Protein AF-A0A1E3KRP3-F1 (afdb_monomer_lite)

Sequence (75 aa):
MKIWLMKTSDVDYDLYQAAVVVARTRQEAEQISRDKLTNDPKVQDYYGSKFEQHWHATEINLDKEGIILADFNAG

Secondary structure (DSSP, 8-state):
-EEEEEEE--TT--S-SEEEEEESSHHHHHHHHIIIIIS-HHHHHHH-TT----EEEEEE-TTSS------S---

Structure (mmCIF, N/CA/C/O backbone):
data_AF-A0A1E3KRP3-F1
#
_entry.id   AF-A0A1E3KRP3-F1
#
loop_
_atom_site.group_PDB
_atom_site.id
_atom_site.type_symbol
_atom_site.label_atom_id
_atom_site.label_alt_id
_atom_site.label_comp_id
_atom_site.label_asym_id
_atom_site.label_entity_id
_atom_site.label_seq_id
_atom_site.pdbx_PDB_ins_code
_atom_site.Cartn_x
_atom_site.Cartn_y
_atom_site.Cartn_z
_atom_site.occupancy
_atom_site.B_iso_or_equiv
_atom_site.auth_seq_id
_atom_site.auth_comp_id
_atom_site.auth_asym_id
_atom_site.auth_atom_id
_atom_site.pdbx_PDB_model_num
ATOM 1 N N . MET A 1 1 ? -2.307 0.104 17.126 1.00 78.50 1 MET A N 1
ATOM 2 C CA . MET A 1 1 ? -1.867 -0.070 15.723 1.00 78.50 1 MET A CA 1
ATOM 3 C C . MET A 1 1 ? -3.112 -0.191 14.874 1.00 78.50 1 MET A C 1
ATOM 5 O O . MET A 1 1 ? -4.099 -0.696 15.392 1.00 78.50 1 MET A O 1
ATOM 9 N N . LYS A 1 2 ? -3.084 0.307 13.641 1.00 87.50 2 LYS A N 1
ATOM 10 C CA . LYS A 1 2 ? -4.212 0.266 12.708 1.00 87.50 2 LYS A CA 1
ATOM 11 C C . LYS A 1 2 ? -3.828 -0.550 11.482 1.00 87.50 2 LYS A C 1
ATOM 13 O O . LYS A 1 2 ? -2.639 -0.702 11.197 1.00 87.50 2 LYS A O 1
ATOM 18 N N . ILE A 1 3 ? -4.830 -1.071 10.790 1.00 88.50 3 ILE A N 1
ATOM 19 C CA . ILE A 1 3 ? -4.650 -1.843 9.566 1.00 88.50 3 ILE A CA 1
ATOM 20 C C . ILE A 1 3 ? -5.122 -0.973 8.408 1.00 88.50 3 ILE A C 1
ATOM 22 O O . ILE A 1 3 ? -6.181 -0.351 8.472 1.00 88.50 3 ILE A O 1
ATOM 26 N N . TRP A 1 4 ? -4.302 -0.897 7.372 1.00 89.81 4 TRP A N 1
ATOM 27 C CA . TRP A 1 4 ? -4.513 -0.038 6.221 1.00 89.81 4 TRP A CA 1
ATOM 28 C C . TRP A 1 4 ? -4.558 -0.897 4.967 1.00 89.81 4 TRP A C 1
ATOM 30 O O . TRP A 1 4 ? -3.630 -1.660 4.702 1.00 89.81 4 TRP A O 1
ATOM 40 N N . LEU A 1 5 ? -5.636 -0.764 4.200 1.00 89.81 5 LEU A N 1
ATOM 41 C CA . LEU A 1 5 ? -5.690 -1.226 2.825 1.00 89.81 5 LEU A CA 1
ATOM 42 C C . LEU A 1 5 ? -5.053 -0.152 1.951 1.00 89.81 5 LEU A C 1
ATOM 44 O O . LEU A 1 5 ? -5.562 0.964 1.833 1.00 89.81 5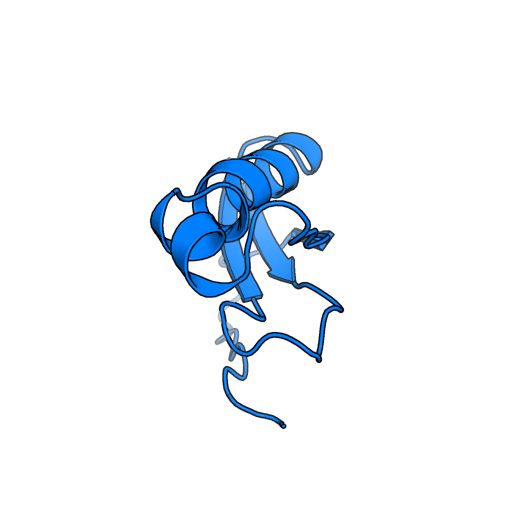 LEU A O 1
ATOM 48 N N . MET A 1 6 ? -3.928 -0.508 1.362 1.00 89.56 6 MET A N 1
ATOM 49 C CA . MET A 1 6 ? -3.155 0.316 0.455 1.00 89.56 6 MET A CA 1
ATOM 50 C C . MET A 1 6 ? -3.584 -0.023 -0.963 1.00 89.56 6 MET A C 1
ATOM 52 O O . MET A 1 6 ? -3.638 -1.202 -1.299 1.00 89.56 6 MET A O 1
ATOM 56 N N . LYS A 1 7 ? -3.902 0.982 -1.778 1.00 88.38 7 LYS A N 1
ATOM 57 C CA . LYS A 1 7 ? -4.190 0.816 -3.210 1.00 88.38 7 LYS A CA 1
ATOM 58 C C . LYS A 1 7 ? -3.423 1.840 -4.032 1.00 88.38 7 LYS A C 1
ATOM 60 O O . LYS A 1 7 ? -3.180 2.942 -3.545 1.00 88.38 7 LYS A O 1
ATOM 65 N N . THR A 1 8 ? -3.099 1.494 -5.264 1.00 81.75 8 THR A N 1
ATOM 66 C CA . THR A 1 8 ? -2.586 2.423 -6.279 1.00 81.75 8 THR A CA 1
ATOM 67 C C . THR A 1 8 ? -3.621 2.591 -7.397 1.00 81.75 8 THR A C 1
ATOM 69 O O . THR A 1 8 ? -4.461 1.715 -7.608 1.00 81.75 8 THR A O 1
ATOM 72 N N . SER A 1 9 ? -3.592 3.732 -8.085 1.00 74.19 9 SER A N 1
ATOM 73 C CA . SER A 1 9 ? -4.327 3.960 -9.337 1.00 74.19 9 SER A CA 1
ATOM 74 C C . SER A 1 9 ? -3.485 3.688 -10.589 1.00 74.19 9 SER A C 1
ATOM 76 O O . SER A 1 9 ? -3.962 3.920 -11.696 1.00 74.19 9 SER A O 1
ATOM 78 N N . ASP A 1 10 ? -2.241 3.243 -10.425 1.00 71.94 10 ASP A N 1
ATOM 79 C CA . ASP A 1 10 ? -1.266 3.083 -11.501 1.00 71.94 10 ASP A CA 1
ATOM 80 C C . ASP A 1 10 ? -1.519 1.749 -12.219 1.00 71.94 10 ASP A C 1
ATOM 82 O O . ASP A 1 10 ? -0.928 0.719 -11.907 1.00 71.94 10 ASP A O 1
ATOM 86 N N . VAL A 1 11 ? -2.474 1.781 -13.153 1.00 59.22 11 VAL A N 1
ATOM 87 C CA . VAL A 1 11 ? -2.984 0.614 -13.902 1.00 59.22 11 VAL A CA 1
ATOM 88 C C . VAL A 1 11 ? -1.962 0.050 -14.891 1.00 59.22 11 VAL A C 1
ATOM 90 O O . VAL A 1 11 ? -2.060 -1.104 -15.288 1.00 59.22 11 VAL A O 1
ATOM 93 N N . ASP A 1 12 ? -0.972 0.856 -15.276 1.00 58.69 12 ASP A N 1
ATOM 94 C CA . ASP A 1 12 ? -0.007 0.507 -16.324 1.00 58.69 12 ASP A CA 1
ATOM 95 C C . ASP A 1 12 ? 1.066 -0.493 -15.852 1.00 58.69 12 ASP A C 1
ATOM 97 O O . ASP A 1 12 ? 1.870 -0.970 -16.656 1.00 58.69 12 ASP A O 1
ATOM 101 N N . TYR A 1 13 ? 1.095 -0.823 -14.555 1.00 58.69 13 TYR A N 1
ATOM 102 C CA . TYR A 1 13 ? 2.150 -1.630 -13.954 1.00 58.69 13 TYR A CA 1
ATOM 103 C C . TYR A 1 13 ? 1.591 -2.785 -13.116 1.00 58.69 13 TYR A C 1
ATOM 105 O O . TYR A 1 13 ? 1.082 -2.603 -12.012 1.00 58.69 13 TYR A O 1
ATOM 113 N N . ASP A 1 14 ? 1.767 -4.000 -13.630 1.00 56.19 14 ASP A N 1
ATOM 114 C CA . ASP A 1 14 ? 1.242 -5.266 -13.095 1.00 56.19 14 ASP A CA 1
ATOM 115 C C . ASP A 1 14 ? 1.980 -5.789 -11.832 1.00 56.19 14 ASP A C 1
ATOM 117 O O . ASP A 1 14 ? 2.164 -6.986 -11.631 1.00 56.19 14 ASP A O 1
ATOM 121 N N . LEU A 1 15 ? 2.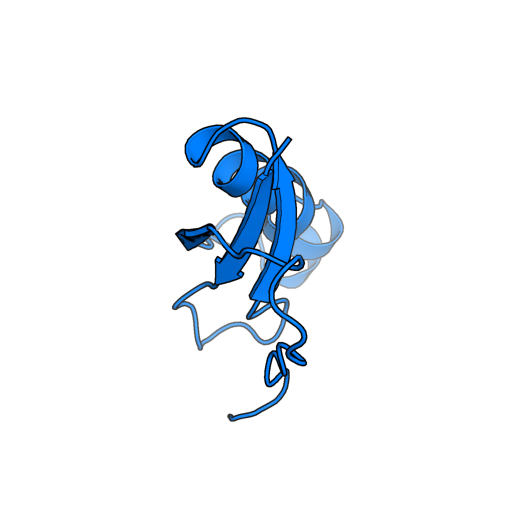499 -4.889 -10.988 1.00 66.38 15 LEU A N 1
ATOM 122 C CA . LEU A 1 15 ? 3.312 -5.239 -9.812 1.00 66.38 15 LEU A CA 1
ATOM 123 C C . LEU A 1 15 ? 2.454 -5.544 -8.586 1.00 66.38 15 LEU A C 1
ATOM 125 O O . LEU A 1 15 ? 2.397 -6.668 -8.094 1.00 66.38 15 LEU A O 1
ATOM 129 N N . TYR A 1 16 ? 1.839 -4.489 -8.053 1.00 70.75 16 TYR A N 1
ATOM 130 C CA . TYR A 1 16 ? 1.112 -4.503 -6.793 1.00 70.75 16 TYR A CA 1
ATOM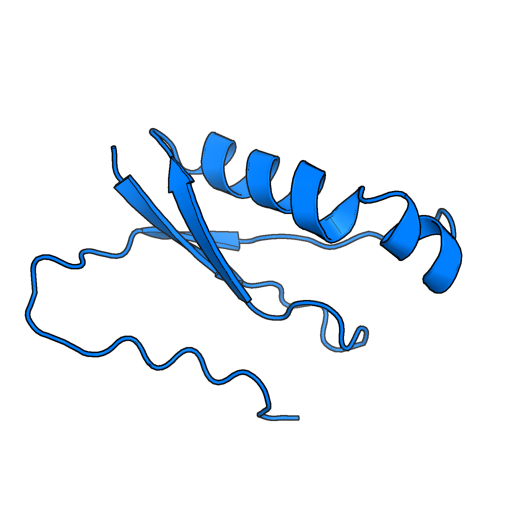 131 C C . TYR A 1 16 ? 0.002 -3.461 -6.869 1.00 70.75 16 TYR A C 1
ATOM 133 O O . TYR A 1 16 ? 0.252 -2.274 -6.683 1.00 70.75 16 TYR A O 1
ATOM 141 N N . GLN A 1 17 ? -1.230 -3.899 -7.116 1.00 77.19 17 GLN A N 1
ATOM 142 C CA . GLN A 1 17 ? -2.396 -3.008 -7.135 1.00 77.19 17 GLN A CA 1
ATOM 143 C C . GLN A 1 17 ? -2.876 -2.652 -5.720 1.00 77.19 17 GLN A C 1
ATOM 145 O O . GLN A 1 17 ? -3.470 -1.593 -5.491 1.00 77.19 17 GLN A O 1
ATOM 150 N N . ALA A 1 18 ? -2.610 -3.537 -4.752 1.00 82.94 18 ALA A N 1
ATOM 151 C CA . ALA A 1 18 ? -2.997 -3.358 -3.365 1.00 82.94 18 ALA A CA 1
ATOM 152 C C . ALA A 1 18 ? -2.056 -4.068 -2.378 1.00 82.94 18 ALA A C 1
ATOM 154 O O . ALA A 1 18 ? -1.392 -5.045 -2.720 1.00 82.94 18 ALA A O 1
ATOM 155 N N . ALA A 1 19 ? -2.043 -3.604 -1.128 1.00 84.38 19 ALA A N 1
ATOM 156 C CA . ALA A 1 19 ? -1.346 -4.243 -0.014 1.00 84.38 19 ALA A CA 1
ATOM 157 C C . ALA A 1 19 ? -2.083 -4.008 1.313 1.00 84.38 19 ALA A C 1
ATOM 159 O O . ALA A 1 19 ? -2.855 -3.061 1.449 1.00 84.38 19 ALA A O 1
ATOM 160 N N . VAL A 1 20 ? -1.829 -4.852 2.314 1.00 88.56 20 VAL A N 1
ATOM 161 C CA . VAL A 1 20 ? -2.313 -4.640 3.687 1.00 88.56 20 VAL A CA 1
ATOM 162 C C . VAL A 1 20 ? -1.129 -4.278 4.573 1.00 88.56 20 VAL A C 1
ATOM 164 O O . VAL A 1 20 ? -0.175 -5.046 4.681 1.00 88.56 20 VAL A O 1
ATOM 167 N N . VAL A 1 21 ? -1.189 -3.111 5.214 1.00 87.69 21 VAL A N 1
ATOM 168 C CA . VAL A 1 21 ? -0.096 -2.569 6.030 1.00 87.69 21 VAL A CA 1
ATOM 169 C C . VAL A 1 21 ? -0.577 -2.283 7.446 1.00 87.69 21 VAL A C 1
ATOM 171 O O . VAL A 1 21 ? -1.623 -1.674 7.658 1.00 87.69 21 VAL A O 1
ATOM 174 N N . VAL A 1 22 ? 0.210 -2.698 8.439 1.00 89.00 22 VAL A N 1
ATOM 175 C CA . VAL A 1 22 ? -0.018 -2.364 9.849 1.00 89.00 22 VAL A CA 1
ATOM 176 C C . VAL A 1 22 ? 0.836 -1.148 10.203 1.00 89.00 22 VAL A C 1
ATOM 178 O O . VAL A 1 22 ? 2.060 -1.230 10.185 1.00 89.00 22 VAL A O 1
ATOM 181 N N . ALA A 1 23 ? 0.200 -0.026 10.538 1.00 91.00 23 ALA A N 1
ATOM 182 C CA . ALA A 1 23 ? 0.885 1.225 10.877 1.00 91.00 23 ALA A CA 1
ATOM 183 C C . ALA A 1 23 ? 0.087 2.044 11.902 1.00 91.00 23 ALA A C 1
ATOM 185 O O . ALA A 1 23 ? -1.111 1.825 12.111 1.00 91.00 23 ALA A O 1
ATOM 186 N N . ARG A 1 24 ? 0.731 2.996 12.581 1.00 92.12 24 ARG A N 1
ATOM 187 C CA . ARG A 1 24 ? 0.074 3.886 13.553 1.00 92.12 24 ARG A CA 1
ATOM 188 C C . ARG A 1 24 ? -0.716 4.987 12.857 1.00 92.12 24 ARG A C 1
ATOM 190 O O . ARG A 1 24 ? -1.783 5.353 13.348 1.00 92.12 24 ARG A O 1
ATOM 197 N N . THR A 1 25 ? -0.212 5.496 11.734 1.00 93.50 25 THR A N 1
ATOM 198 C CA . THR A 1 25 ? -0.827 6.596 10.981 1.00 93.50 25 THR A CA 1
ATOM 199 C C . THR A 1 25 ? -0.971 6.267 9.498 1.00 93.50 25 THR A C 1
ATOM 201 O O . THR A 1 25 ? -0.333 5.353 8.977 1.00 93.50 25 THR A O 1
ATOM 204 N N . ARG A 1 26 ? -1.804 7.060 8.815 1.00 92.81 26 ARG A N 1
ATOM 205 C CA . ARG A 1 26 ? -1.997 6.993 7.365 1.00 92.81 26 ARG A CA 1
ATOM 206 C C . ARG A 1 26 ? -0.683 7.232 6.616 1.00 92.81 26 ARG A C 1
ATOM 208 O O . ARG A 1 26 ? -0.327 6.450 5.744 1.00 92.81 26 ARG A O 1
ATOM 215 N N . GLN A 1 27 ? 0.039 8.295 6.983 1.00 94.31 27 GLN A N 1
ATOM 216 C CA . GLN A 1 27 ? 1.298 8.664 6.331 1.00 94.31 27 GLN A CA 1
ATOM 217 C C . GLN A 1 27 ? 2.363 7.575 6.492 1.00 94.31 27 GLN A C 1
ATOM 219 O O . GLN A 1 27 ? 3.119 7.311 5.564 1.00 94.31 27 GLN A O 1
ATOM 224 N N . GLU A 1 28 ? 2.410 6.923 7.656 1.00 93.25 28 GLU A N 1
ATOM 225 C CA . GLU A 1 28 ? 3.330 5.812 7.901 1.00 93.25 28 GLU A CA 1
ATOM 226 C C . GLU A 1 28 ? 3.000 4.606 7.007 1.00 93.25 28 GLU A C 1
ATOM 228 O O . GLU A 1 28 ? 3.908 4.028 6.416 1.00 93.25 28 GLU A O 1
ATOM 233 N N . ALA A 1 29 ? 1.718 4.264 6.832 1.00 90.81 29 ALA A N 1
ATOM 234 C CA . ALA A 1 29 ? 1.301 3.179 5.940 1.00 90.81 29 ALA A CA 1
ATOM 235 C C . ALA A 1 29 ? 1.656 3.448 4.463 1.00 90.81 29 ALA A C 1
ATOM 237 O O . ALA A 1 29 ? 2.172 2.567 3.769 1.00 90.81 29 ALA A O 1
ATOM 238 N N . GLU A 1 30 ? 1.420 4.677 3.992 1.00 90.75 30 GLU A N 1
ATOM 239 C CA . GLU A 1 30 ? 1.795 5.120 2.642 1.00 90.75 30 GLU A CA 1
ATOM 240 C C . GLU A 1 30 ? 3.318 5.077 2.444 1.00 90.75 30 GLU A C 1
ATOM 242 O O . GLU A 1 30 ? 3.792 4.593 1.416 1.00 90.75 30 GLU A O 1
ATOM 247 N N . GLN A 1 31 ? 4.095 5.509 3.443 1.00 91.25 31 GLN A N 1
ATOM 248 C CA . GLN A 1 31 ? 5.555 5.484 3.374 1.00 91.25 31 GLN A CA 1
ATOM 249 C C . GLN A 1 31 ? 6.118 4.059 3.361 1.00 91.25 31 GLN A C 1
ATOM 251 O O . GLN A 1 31 ? 6.976 3.760 2.536 1.00 91.25 31 GLN A O 1
ATOM 256 N N . ILE A 1 32 ? 5.600 3.161 4.207 1.00 90.75 32 ILE A N 1
ATOM 257 C CA . ILE A 1 32 ? 5.990 1.742 4.204 1.00 90.75 32 ILE A CA 1
ATOM 258 C C . ILE A 1 32 ? 5.739 1.119 2.828 1.00 90.75 32 ILE A C 1
ATOM 260 O O . ILE A 1 32 ? 6.601 0.409 2.315 1.00 90.75 32 ILE A O 1
ATOM 264 N N . SER A 1 33 ? 4.581 1.398 2.224 1.00 89.19 33 SER A N 1
ATOM 265 C CA . SER A 1 33 ? 4.224 0.858 0.906 1.00 89.19 33 SER A CA 1
ATOM 266 C C . SER A 1 33 ? 5.185 1.350 -0.172 1.00 89.19 33 SER A C 1
ATOM 268 O O . SER A 1 33 ? 5.719 0.546 -0.929 1.00 89.19 33 SER A O 1
ATOM 270 N N . ARG A 1 34 ? 5.500 2.650 -0.177 1.00 86.81 34 ARG A N 1
ATOM 271 C CA . ARG A 1 34 ? 6.498 3.230 -1.083 1.00 86.81 34 ARG A CA 1
ATOM 272 C C . ARG A 1 34 ? 7.870 2.572 -0.914 1.00 86.81 34 ARG A C 1
ATOM 274 O O . ARG A 1 34 ? 8.460 2.124 -1.889 1.00 86.81 34 ARG A O 1
ATOM 281 N N . ASP A 1 35 ? 8.363 2.470 0.317 1.00 86.56 35 ASP A N 1
ATOM 282 C CA . ASP A 1 35 ? 9.723 1.990 0.585 1.00 86.56 35 ASP A CA 1
ATOM 283 C C . ASP A 1 35 ? 9.894 0.488 0.338 1.00 86.56 35 ASP A C 1
ATOM 285 O O . ASP A 1 35 ? 10.993 0.040 0.019 1.00 86.56 35 ASP A O 1
ATOM 289 N N . LYS A 1 36 ? 8.826 -0.299 0.509 1.00 84.56 36 LYS A N 1
ATOM 290 C CA . LYS A 1 36 ? 8.870 -1.762 0.381 1.00 84.56 36 LYS A CA 1
ATOM 291 C C . LYS A 1 36 ? 8.388 -2.292 -0.961 1.00 84.56 36 LYS A C 1
ATOM 293 O O . LYS A 1 36 ? 8.821 -3.372 -1.337 1.00 84.56 36 LYS A O 1
ATOM 298 N N . LEU A 1 37 ? 7.479 -1.589 -1.634 1.00 82.62 37 LEU A N 1
ATOM 299 C CA . LEU A 1 37 ? 6.825 -2.077 -2.852 1.00 82.62 37 LEU A CA 1
ATOM 300 C C . LEU A 1 37 ? 7.216 -1.271 -4.093 1.00 82.62 37 LEU A C 1
ATOM 302 O O . LEU A 1 37 ? 7.184 -1.818 -5.186 1.00 82.62 37 LEU A O 1
ATOM 306 N N . THR A 1 38 ? 7.601 -0.001 -3.937 1.00 80.50 38 THR A N 1
ATOM 307 C CA . THR A 1 38 ? 7.962 0.882 -5.062 1.00 80.50 38 THR A CA 1
ATOM 308 C C . THR A 1 38 ? 9.475 1.087 -5.167 1.00 80.50 38 THR A C 1
ATOM 310 O O . THR A 1 38 ? 10.035 0.950 -6.246 1.00 80.50 38 THR A O 1
ATOM 313 N N . ASN A 1 39 ? 10.156 1.349 -4.048 1.00 80.25 39 ASN A N 1
ATOM 314 C CA . ASN A 1 39 ? 11.606 1.587 -3.995 1.00 80.25 39 ASN A CA 1
ATOM 315 C C . ASN A 1 39 ? 12.437 0.301 -3.809 1.00 80.25 39 ASN A C 1
ATOM 317 O O . ASN A 1 39 ? 13.612 0.375 -3.445 1.00 80.25 39 ASN A O 1
ATOM 321 N N . ASP A 1 40 ? 11.847 -0.883 -4.008 1.00 80.69 40 ASP A N 1
ATOM 322 C CA . ASP A 1 40 ? 12.615 -2.129 -3.985 1.00 80.69 40 ASP A CA 1
ATOM 323 C C . ASP A 1 40 ? 13.599 -2.136 -5.174 1.00 80.69 40 ASP A C 1
ATOM 325 O O . ASP A 1 40 ? 13.175 -1.896 -6.309 1.00 80.69 40 ASP A O 1
ATOM 329 N N . PRO A 1 41 ? 14.898 -2.426 -4.963 1.00 81.25 41 PRO A N 1
ATOM 330 C CA . PRO A 1 41 ? 15.876 -2.489 -6.047 1.00 81.25 41 PRO A CA 1
ATOM 331 C C . PRO A 1 41 ? 15.443 -3.379 -7.219 1.00 81.25 41 PRO A C 1
ATOM 333 O O . PRO A 1 41 ? 15.706 -3.041 -8.366 1.00 81.25 41 PRO A O 1
ATOM 336 N N . LYS A 1 42 ? 14.713 -4.472 -6.964 1.00 80.00 42 LYS A N 1
ATOM 337 C CA . LYS A 1 42 ? 14.199 -5.364 -8.014 1.00 80.00 42 LYS A CA 1
ATOM 338 C C . LYS A 1 42 ? 13.134 -4.698 -8.882 1.00 80.00 42 LYS A C 1
ATOM 340 O O . LYS A 1 42 ? 13.061 -4.974 -10.076 1.00 80.00 42 LYS A O 1
ATOM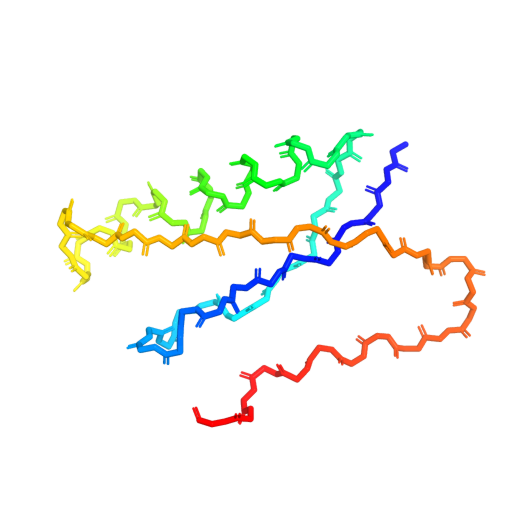 345 N N . VAL A 1 43 ? 12.304 -3.841 -8.286 1.00 76.31 43 VAL A N 1
ATOM 346 C CA . VAL A 1 43 ? 11.298 -3.052 -9.010 1.00 76.31 43 VAL A CA 1
ATOM 347 C C . VAL A 1 43 ? 11.996 -2.018 -9.883 1.00 76.31 43 VAL A C 1
ATOM 349 O O . VAL A 1 43 ? 11.687 -1.903 -11.068 1.00 76.31 43 VAL A O 1
ATOM 352 N N . GLN A 1 44 ? 13.002 -1.337 -9.333 1.00 77.94 44 GLN A N 1
ATOM 353 C CA . GLN A 1 44 ? 13.818 -0.390 -10.087 1.00 77.94 44 GLN A CA 1
ATOM 354 C C . GLN A 1 44 ? 14.587 -1.061 -11.238 1.00 77.94 44 GLN A C 1
ATOM 356 O O . GLN A 1 44 ? 14.675 -0.483 -12.321 1.00 77.94 44 GLN A O 1
ATOM 361 N N . ASP A 1 45 ? 15.110 -2.272 -11.039 1.00 82.31 45 ASP A N 1
ATOM 362 C CA . ASP A 1 45 ? 15.807 -3.037 -12.079 1.00 82.31 45 ASP A CA 1
ATOM 363 C C . ASP A 1 45 ? 14.869 -3.446 -13.228 1.00 82.31 45 ASP A C 1
ATOM 365 O O . ASP A 1 45 ? 15.292 -3.486 -14.383 1.00 82.31 45 ASP A O 1
ATOM 369 N N . TYR A 1 46 ? 13.595 -3.729 -12.931 1.00 80.69 46 TYR A N 1
ATOM 370 C CA . TYR A 1 46 ? 12.613 -4.161 -13.930 1.00 80.69 46 TYR A CA 1
ATOM 371 C C . TYR A 1 46 ? 11.961 -2.989 -14.684 1.00 80.69 46 TYR A C 1
ATOM 373 O O . TYR A 1 46 ? 11.836 -3.041 -15.906 1.00 80.69 46 TYR A O 1
ATOM 381 N N . TYR A 1 47 ? 11.551 -1.928 -13.979 1.00 78.25 47 TYR A N 1
ATOM 382 C CA . TYR A 1 47 ? 10.789 -0.802 -14.551 1.00 78.25 47 TYR A CA 1
ATOM 383 C C . TYR A 1 47 ? 11.633 0.456 -14.808 1.00 78.25 47 TYR A C 1
ATOM 385 O O . TYR A 1 47 ? 11.185 1.394 -15.471 1.00 78.25 47 TYR A O 1
ATOM 393 N N . GLY A 1 48 ? 12.875 0.481 -14.326 1.00 78.56 48 GLY A N 1
ATOM 394 C CA . GLY A 1 48 ? 13.787 1.609 -14.458 1.00 78.56 48 GLY A CA 1
ATOM 395 C C . GLY A 1 48 ? 13.610 2.680 -13.379 1.00 78.56 48 GLY A C 1
ATOM 396 O O . GLY A 1 48 ? 12.670 2.700 -12.590 1.00 78.56 48 GLY A O 1
ATOM 397 N N . SER A 1 49 ? 14.539 3.638 -13.362 1.00 71.94 49 SER A N 1
ATOM 398 C CA . SER A 1 49 ? 14.652 4.660 -12.311 1.00 71.94 49 SER A CA 1
ATOM 399 C C . SER A 1 49 ? 13.575 5.754 -12.331 1.00 71.94 49 SER A C 1
ATOM 401 O O . SER A 1 49 ? 13.657 6.685 -11.537 1.00 71.94 49 SER A O 1
ATOM 403 N N . LYS A 1 50 ? 12.631 5.713 -13.279 1.00 69.62 50 LYS A N 1
ATOM 404 C CA . LYS A 1 50 ? 11.514 6.671 -13.388 1.00 69.62 50 LYS A CA 1
ATOM 405 C C . LYS A 1 50 ? 10.175 6.066 -12.962 1.00 69.62 50 LYS A C 1
ATOM 407 O O . LYS A 1 50 ? 9.137 6.671 -13.203 1.00 69.62 50 LYS A O 1
ATOM 412 N N . PHE A 1 51 ? 10.201 4.869 -12.385 1.00 74.81 51 PHE A N 1
ATOM 413 C CA . PHE A 1 51 ? 9.008 4.227 -11.868 1.00 74.81 51 PHE A CA 1
ATOM 414 C C . PHE A 1 51 ? 8.524 4.970 -10.619 1.00 74.81 51 PHE A C 1
ATOM 416 O O . PHE A 1 51 ? 9.145 4.901 -9.559 1.00 74.81 51 PHE A O 1
ATOM 423 N N . GLU A 1 52 ? 7.428 5.708 -10.763 1.00 77.31 52 GLU A N 1
ATOM 424 C CA . GLU A 1 52 ? 6.718 6.332 -9.652 1.00 77.31 52 GLU A CA 1
ATOM 425 C C . GLU A 1 52 ? 5.387 5.615 -9.464 1.00 77.31 52 GLU A C 1
ATOM 427 O O . GLU A 1 52 ? 4.646 5.404 -10.421 1.00 77.31 52 GLU A O 1
ATOM 432 N N . GLN A 1 53 ? 5.100 5.237 -8.220 1.00 79.19 53 GLN A N 1
ATOM 433 C CA . GLN A 1 53 ? 3.834 4.630 -7.841 1.00 79.19 53 GLN A CA 1
ATOM 434 C C . GLN A 1 53 ? 3.266 5.361 -6.628 1.00 79.19 53 GLN A C 1
ATOM 436 O O . GLN A 1 53 ? 3.962 5.593 -5.627 1.00 79.19 53 GLN A O 1
ATOM 441 N N . HIS A 1 54 ? 1.990 5.721 -6.704 1.00 84.94 54 HIS A N 1
ATOM 442 C CA . HIS A 1 54 ? 1.308 6.466 -5.656 1.00 84.94 54 HIS A CA 1
ATOM 443 C C . HIS A 1 54 ? 0.364 5.562 -4.865 1.00 84.94 54 HIS A C 1
ATOM 445 O O . HIS A 1 54 ? -0.625 5.040 -5.373 1.00 84.94 54 HIS A O 1
ATOM 451 N N . TRP A 1 55 ? 0.672 5.398 -3.579 1.00 87.25 55 TRP A N 1
ATOM 452 C CA . TRP A 1 55 ? -0.121 4.596 -2.656 1.00 87.25 55 TRP A CA 1
ATOM 453 C C . TRP A 1 55 ? -1.130 5.449 -1.892 1.00 87.25 55 TRP A C 1
ATOM 455 O O . TRP A 1 55 ? -0.794 6.497 -1.339 1.00 87.25 55 TRP A O 1
ATOM 465 N N . HIS A 1 56 ? -2.357 4.948 -1.793 1.00 89.88 56 HIS A N 1
ATOM 466 C CA . HIS A 1 56 ? -3.454 5.549 -1.050 1.00 89.88 56 HIS A CA 1
ATOM 467 C C . HIS A 1 56 ? -3.903 4.6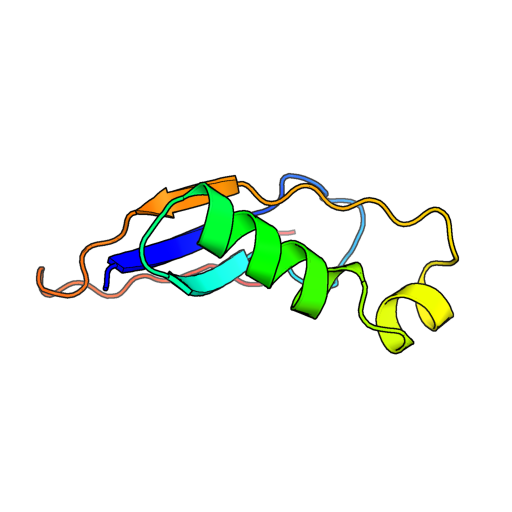20 0.074 1.00 89.88 56 HIS A C 1
ATOM 469 O O . HIS A 1 56 ? -4.317 3.485 -0.167 1.00 89.88 56 HIS A O 1
ATOM 475 N N . ALA A 1 57 ? -3.829 5.112 1.308 1.00 88.88 57 ALA A N 1
ATOM 476 C CA . ALA A 1 57 ? -4.211 4.362 2.497 1.00 88.88 57 ALA A CA 1
ATOM 477 C C . ALA A 1 57 ? -5.695 4.545 2.845 1.00 88.88 57 ALA A C 1
ATOM 479 O O . ALA A 1 57 ? -6.167 5.66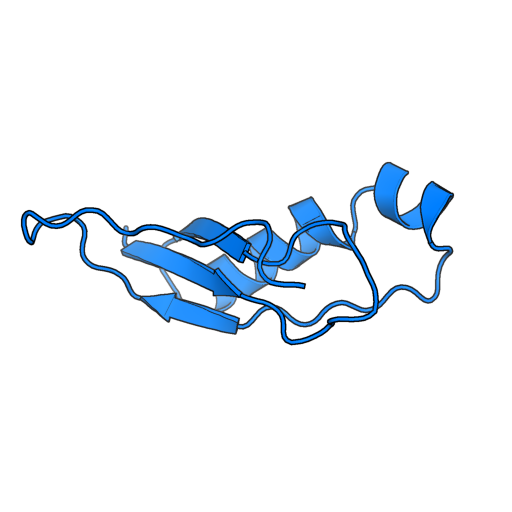6 3.051 1.00 88.88 57 ALA A O 1
ATOM 480 N N . THR A 1 58 ? -6.403 3.428 3.006 1.00 90.19 58 THR A N 1
ATOM 481 C CA . THR A 1 58 ? -7.750 3.362 3.589 1.00 90.19 58 THR A CA 1
ATOM 482 C C . THR A 1 58 ? -7.693 2.562 4.883 1.00 90.19 58 THR A C 1
ATOM 484 O O . THR A 1 58 ? -7.263 1.412 4.876 1.00 90.19 58 THR A O 1
ATOM 487 N N . GLU A 1 59 ? -8.104 3.154 6.004 1.00 89.62 59 GLU A N 1
ATOM 488 C CA . GLU A 1 59 ? -8.171 2.431 7.278 1.00 89.62 59 GLU A CA 1
ATOM 489 C C . GLU A 1 59 ? -9.239 1.336 7.191 1.00 89.62 59 GLU A C 1
ATOM 491 O O . GLU A 1 59 ? -10.379 1.602 6.806 1.00 89.62 59 GLU A O 1
ATOM 496 N N . ILE A 1 60 ? -8.872 0.110 7.553 1.00 86.06 60 ILE A N 1
ATOM 497 C CA . ILE A 1 60 ? -9.779 -1.035 7.601 1.00 86.06 60 ILE A CA 1
ATOM 498 C C . ILE A 1 60 ? -9.835 -1.588 9.022 1.00 86.06 60 ILE A C 1
ATOM 500 O O . ILE A 1 60 ? -8.832 -1.640 9.735 1.00 86.06 60 ILE A O 1
ATOM 504 N N . ASN A 1 61 ? -11.030 -2.000 9.438 1.00 80.56 61 ASN A N 1
ATOM 505 C CA . ASN A 1 61 ? -11.250 -2.628 10.732 1.00 80.56 61 ASN A CA 1
ATOM 506 C C . ASN A 1 61 ? -11.494 -4.130 10.526 1.00 80.56 61 ASN A C 1
ATOM 508 O O . ASN A 1 61 ? -12.518 -4.497 9.953 1.00 80.56 61 ASN A O 1
ATOM 512 N N . LEU A 1 62 ? -10.563 -4.972 10.985 1.00 70.62 62 LEU A N 1
ATOM 513 C CA . LEU A 1 62 ? -10.691 -6.434 10.919 1.00 70.62 62 LEU A CA 1
ATOM 514 C C . LEU A 1 62 ? -11.553 -7.022 12.054 1.00 70.62 62 LEU A C 1
ATOM 516 O O . LEU A 1 62 ? -11.853 -8.210 12.021 1.00 70.62 62 LEU A O 1
ATOM 520 N N . ASP A 1 63 ? -11.985 -6.208 13.025 1.00 65.69 63 ASP A N 1
ATOM 521 C CA . ASP A 1 63 ? -12.838 -6.636 14.146 1.00 65.69 63 ASP A CA 1
ATOM 522 C C . ASP A 1 63 ? -14.321 -6.762 13.748 1.00 65.69 63 ASP A C 1
ATOM 524 O O . ASP A 1 63 ? -15.135 -7.290 14.505 1.00 65.69 63 ASP A O 1
ATOM 528 N N . LYS A 1 64 ? -14.703 -6.274 12.559 1.00 55.62 64 LYS A N 1
ATOM 529 C CA . LYS A 1 64 ? -15.984 -6.629 11.940 1.00 55.62 64 LYS A CA 1
ATOM 530 C C . LYS A 1 64 ? -15.769 -7.923 11.167 1.00 55.62 64 LYS A C 1
ATOM 532 O O . LYS A 1 64 ? -15.054 -7.902 10.170 1.00 55.62 64 LYS A O 1
ATOM 537 N N . GLU A 1 65 ? -16.386 -9.020 11.611 1.00 45.50 65 GLU A N 1
ATOM 538 C CA . GLU A 1 65 ? -16.427 -10.276 10.854 1.00 45.50 65 GLU A CA 1
ATOM 539 C C . GLU A 1 65 ? -16.813 -9.985 9.395 1.00 45.50 65 GLU A C 1
ATOM 541 O O . GLU A 1 65 ? -17.920 -9.538 9.092 1.00 45.50 65 GLU A O 1
ATOM 546 N N . GLY A 1 66 ? -15.854 -10.162 8.491 1.00 55.88 66 GLY A N 1
ATOM 547 C CA . GLY A 1 66 ? -15.994 -9.810 7.088 1.00 55.88 66 GLY A CA 1
ATOM 548 C C . GLY A 1 66 ? -14.703 -10.112 6.340 1.00 55.88 66 GLY A C 1
ATOM 549 O O . GLY A 1 66 ? -13.612 -9.756 6.779 1.00 55.88 66 GLY A O 1
ATOM 550 N N . ILE A 1 67 ? -14.817 -10.805 5.211 1.00 47.47 67 ILE A N 1
ATOM 551 C CA . ILE A 1 67 ? -13.676 -11.113 4.350 1.00 47.47 67 ILE A CA 1
ATOM 552 C C . ILE A 1 67 ? -13.430 -9.891 3.466 1.00 47.47 67 ILE A C 1
ATOM 554 O O . ILE A 1 67 ? -14.281 -9.528 2.654 1.00 47.47 67 ILE A O 1
ATOM 558 N N . ILE A 1 68 ? -12.264 -9.260 3.601 1.00 54.91 68 ILE A N 1
ATOM 559 C CA . ILE A 1 68 ? -11.805 -8.273 2.620 1.00 54.91 68 ILE A CA 1
ATOM 560 C C . ILE A 1 68 ? -11.190 -9.056 1.462 1.00 54.91 68 ILE A C 1
ATOM 562 O O . ILE A 1 68 ? -10.037 -9.478 1.521 1.00 54.91 68 ILE A O 1
ATOM 566 N N . LEU A 1 69 ? -11.985 -9.272 0.415 1.00 47.47 69 LEU A N 1
ATOM 567 C CA . LEU A 1 69 ? -11.492 -9.741 -0.875 1.00 47.47 69 LEU A CA 1
ATOM 568 C C . LEU A 1 69 ? -10.828 -8.546 -1.570 1.00 47.47 69 LEU A C 1
ATOM 570 O O . LEU A 1 69 ? -11.507 -7.690 -2.137 1.00 47.47 69 LEU A O 1
ATOM 574 N N . ALA A 1 70 ? -9.505 -8.440 -1.468 1.00 56.12 70 ALA A N 1
ATOM 575 C CA . ALA A 1 70 ? -8.751 -7.626 -2.410 1.00 56.12 70 ALA A CA 1
ATOM 576 C C . ALA A 1 70 ? -8.704 -8.423 -3.717 1.00 56.12 70 ALA A C 1
ATOM 578 O O . ALA A 1 70 ? -8.135 -9.509 -3.752 1.00 56.12 70 ALA A O 1
ATOM 579 N N . ASP A 1 71 ? -9.402 -7.944 -4.744 1.00 44.22 71 ASP A N 1
ATOM 580 C CA . ASP A 1 71 ? -9.278 -8.499 -6.087 1.00 44.22 71 ASP A CA 1
ATOM 581 C C . ASP A 1 71 ? -7.872 -8.167 -6.597 1.00 44.22 71 ASP A C 1
ATOM 583 O O . ASP A 1 71 ? -7.482 -6.999 -6.626 1.00 44.22 71 ASP A O 1
ATOM 587 N N . PHE A 1 72 ? -7.096 -9.207 -6.886 1.00 52.44 72 PHE A N 1
ATOM 588 C CA . PHE A 1 72 ? -5.702 -9.111 -7.311 1.00 52.44 72 PHE A CA 1
ATOM 589 C C . PHE A 1 72 ? -5.561 -9.171 -8.841 1.00 52.44 72 PHE A C 1
ATOM 591 O O . PHE A 1 72 ? -4.431 -9.243 -9.304 1.00 52.44 72 PHE A O 1
ATOM 598 N N . ASN A 1 73 ? -6.662 -9.209 -9.614 1.00 42.59 73 ASN A N 1
ATOM 599 C CA . ASN A 1 73 ? -6.598 -9.509 -11.053 1.00 42.59 73 ASN A CA 1
ATOM 600 C C . ASN A 1 73 ? -7.761 -8.967 -11.919 1.00 42.59 73 ASN A C 1
ATOM 602 O O . ASN A 1 73 ? -8.047 -9.525 -12.979 1.00 42.59 73 ASN A O 1
ATOM 606 N N . ALA A 1 74 ? -8.455 -7.895 -11.532 1.00 34.00 74 ALA A N 1
ATOM 607 C CA . ALA A 1 74 ? -9.481 -7.301 -12.400 1.00 34.00 74 ALA A CA 1
ATOM 608 C C . ALA A 1 74 ? -8.881 -6.309 -13.415 1.00 34.00 74 ALA A C 1
ATOM 610 O O . ALA A 1 74 ? -9.159 -5.110 -13.347 1.00 34.00 74 ALA A O 1
ATOM 611 N N . GLY A 1 75 ? -8.086 -6.824 -14.358 1.00 35.94 75 GLY A N 1
ATOM 612 C CA . GLY A 1 75 ? -7.654 -6.113 -15.566 1.00 35.94 75 GLY A CA 1
ATOM 613 C C . GLY A 1 75 ? -6.283 -6.524 -16.052 1.00 35.94 75 GLY A C 1
ATOM 614 O O . GLY A 1 75 ? -5.335 -5.829 -15.643 1.00 35.94 75 GLY A O 1
#

pLDDT: mean 76.34, std 15.44, range [34.0, 94.31]

Organism: Lactiplantibacillus plantarum (NCBI:txid1590)

Foldseek 3Di:
DFKWWKAWPCPVDLFDRIDIDDDPDQVRRQVCCCVPRPVDVVNCVVVNPPGDIGIGIDTDDVVPPDDPPPPSDPD

Radius of gyration: 13.07 Å; chains: 1; bounding box: 32×20×32 Å